Protein AF-A0A7R9LU84-F1 (afdb_monomer)

Foldseek 3Di:
DDDDPVVVVVCCVVVPPPADDDPDDDDLVVVLVCLLCDDPNVVLLVVLVVLVVVQVVQVVPDPDRDCVSVVVSVVSVVVSVVSSVVSSVVVVVVVVVVVVVSVPPDD

Mean predicted aligned error: 10.57 Å

pLDDT: mean 80.4, std 8.33, range [53.09, 91.0]

Organism: NCBI:txid1979941

Structure (mmCIF, N/CA/C/O backbone):
data_AF-A0A7R9LU84-F1
#
_entry.id   AF-A0A7R9LU84-F1
#
loop_
_atom_site.group_PDB
_atom_site.id
_atom_site.type_symbol
_atom_site.label_atom_id
_atom_site.label_alt_id
_atom_site.label_comp_id
_atom_site.label_asym_id
_atom_site.label_entity_id
_atom_site.label_seq_id
_atom_site.pdbx_PDB_ins_code
_atom_site.Cartn_x
_atom_site.Cartn_y
_atom_site.Cartn_z
_atom_site.occupancy
_atom_site.B_iso_or_equiv
_atom_site.auth_seq_id
_atom_site.auth_comp_id
_atom_site.auth_asym_id
_atom_site.auth_atom_id
_atom_site.pdbx_PDB_model_num
ATOM 1 N N . LYS A 1 1 ? -31.538 2.950 48.600 1.00 71.62 1 LYS A N 1
ATOM 2 C CA . LYS A 1 1 ? -32.404 2.036 47.809 1.00 71.62 1 LYS A CA 1
ATOM 3 C C . LYS A 1 1 ? -32.157 2.320 46.333 1.00 71.62 1 LYS A C 1
ATOM 5 O O . LYS A 1 1 ? -32.124 3.492 45.987 1.00 71.62 1 LYS A O 1
ATOM 10 N N . GLY A 1 2 ? -31.906 1.286 45.525 1.00 86.81 2 GLY A N 1
ATOM 11 C CA . GLY A 1 2 ? -31.674 1.408 44.079 1.00 86.81 2 GLY A CA 1
ATOM 12 C C . GLY A 1 2 ? -32.967 1.525 43.264 1.00 86.81 2 GLY A C 1
ATOM 13 O O . GLY A 1 2 ? -34.055 1.619 43.835 1.00 86.81 2 GLY A O 1
ATOM 14 N N . LEU A 1 3 ? -32.828 1.516 41.936 1.00 86.56 3 LEU A N 1
ATOM 15 C CA . LEU A 1 3 ? -33.940 1.522 40.979 1.00 86.56 3 LEU A CA 1
ATOM 16 C C . LEU A 1 3 ? -34.776 0.237 41.075 1.00 86.56 3 LEU A C 1
ATOM 18 O O . LEU A 1 3 ? -34.244 -0.839 41.348 1.00 86.56 3 LEU A O 1
ATOM 22 N N . THR A 1 4 ? -36.082 0.348 40.818 1.00 90.88 4 THR A N 1
ATOM 23 C CA . THR A 1 4 ? -36.939 -0.827 40.626 1.00 90.88 4 THR A CA 1
ATOM 24 C C . THR A 1 4 ? -36.601 -1.511 39.298 1.00 90.88 4 THR A C 1
ATOM 26 O O . THR A 1 4 ? -36.230 -0.828 38.336 1.00 90.88 4 THR A O 1
ATOM 29 N N . PRO A 1 5 ? -36.735 -2.845 39.209 1.00 87.69 5 PRO A N 1
ATOM 30 C CA . PRO A 1 5 ? -36.407 -3.585 37.994 1.00 87.69 5 PRO A CA 1
ATOM 31 C C . PRO A 1 5 ? -37.221 -3.126 36.775 1.00 87.69 5 PRO A C 1
ATOM 33 O O . PRO A 1 5 ? -36.688 -3.131 35.669 1.00 87.69 5 PRO A O 1
ATOM 36 N N . GLU A 1 6 ? -38.460 -2.653 36.958 1.00 88.12 6 GLU A N 1
ATOM 37 C CA . GLU A 1 6 ? -39.253 -2.086 35.857 1.00 88.12 6 GLU A CA 1
ATOM 38 C C . GLU A 1 6 ? -38.654 -0.777 35.327 1.00 88.12 6 GLU A C 1
ATOM 40 O O . GLU A 1 6 ? -38.462 -0.649 34.119 1.00 88.12 6 GLU A O 1
ATOM 45 N N . LYS A 1 7 ? -38.268 0.156 36.214 1.00 86.50 7 LYS A N 1
ATOM 46 C CA . LYS A 1 7 ? -37.625 1.418 35.807 1.00 86.50 7 LYS A CA 1
ATOM 47 C C . LYS A 1 7 ? -36.255 1.196 35.177 1.00 86.50 7 LYS A C 1
ATOM 49 O O . LYS A 1 7 ? -35.894 1.891 34.236 1.00 86.50 7 LYS A O 1
ATOM 54 N N . ALA A 1 8 ? -35.495 0.216 35.668 1.00 85.88 8 ALA A N 1
ATOM 55 C CA . ALA A 1 8 ? -34.216 -0.149 35.067 1.00 85.88 8 ALA A CA 1
ATOM 56 C C . ALA A 1 8 ? -34.394 -0.670 33.629 1.00 85.88 8 ALA A C 1
ATOM 58 O O . ALA A 1 8 ? -33.618 -0.316 32.744 1.00 85.88 8 ALA A O 1
ATOM 59 N N . LYS A 1 9 ? -35.443 -1.466 33.378 1.00 87.12 9 LYS A N 1
ATOM 60 C CA . LYS A 1 9 ? -35.757 -1.998 32.045 1.00 87.12 9 LYS A CA 1
ATOM 61 C C . LYS A 1 9 ? -36.266 -0.915 31.091 1.00 87.12 9 LYS A C 1
ATOM 63 O O . LYS A 1 9 ? -35.901 -0.922 29.920 1.00 87.12 9 LYS A O 1
ATOM 68 N N . GLU A 1 10 ? -37.065 0.021 31.601 1.00 88.44 10 GLU A N 1
ATOM 69 C CA . GLU A 1 10 ? -37.541 1.190 30.855 1.00 88.44 10 GLU A CA 1
ATOM 70 C C . GLU A 1 10 ? -36.372 2.081 30.406 1.00 88.44 10 GLU A C 1
ATOM 72 O O . GLU A 1 10 ? -36.280 2.434 29.231 1.00 88.44 10 GLU A O 1
ATOM 77 N N . TYR A 1 11 ? -35.429 2.379 31.306 1.00 87.44 11 TYR A N 1
ATOM 78 C CA . TYR A 1 11 ? -34.238 3.161 30.965 1.00 87.44 11 TYR A CA 1
ATOM 79 C C . TYR A 1 11 ? -33.313 2.426 29.995 1.00 87.44 11 TYR A C 1
ATOM 81 O O . TYR A 1 11 ? -32.838 3.039 29.046 1.00 87.44 11 TYR A O 1
ATOM 89 N N . LEU A 1 12 ? -33.131 1.111 30.148 1.00 87.50 12 LEU A N 1
ATOM 90 C CA . LEU A 1 12 ? -32.342 0.314 29.204 1.00 87.50 12 LEU A CA 1
ATOM 91 C C . LEU A 1 12 ? -32.944 0.322 27.787 1.00 87.50 12 LEU A C 1
ATOM 93 O O . LEU A 1 12 ? -32.208 0.389 26.806 1.00 87.50 12 LEU A O 1
ATOM 97 N N . ALA A 1 13 ? -34.274 0.260 27.672 1.00 86.38 13 ALA A N 1
ATOM 98 C CA . ALA A 1 13 ? -34.960 0.306 26.382 1.00 86.38 13 ALA A CA 1
ATOM 99 C C . ALA A 1 13 ? -34.916 1.702 25.738 1.00 86.38 13 ALA A C 1
ATOM 101 O O . ALA A 1 13 ? -34.860 1.802 24.514 1.00 86.38 13 ALA A O 1
ATOM 102 N N . ARG A 1 14 ? -34.938 2.767 26.551 1.00 87.06 14 ARG A N 1
ATOM 103 C CA . ARG A 1 14 ? -34.879 4.158 26.082 1.00 87.06 14 ARG A CA 1
ATOM 104 C C . ARG A 1 14 ? -33.469 4.578 25.668 1.00 87.06 14 ARG A C 1
ATOM 106 O O . ARG A 1 14 ? -33.304 5.178 24.611 1.00 87.06 14 ARG A O 1
ATOM 113 N N . ASP A 1 15 ? -32.480 4.282 26.506 1.00 85.56 15 ASP A N 1
ATOM 114 C CA . ASP A 1 15 ? -31.120 4.821 26.387 1.00 85.56 15 ASP A CA 1
ATOM 115 C C . ASP A 1 15 ? -30.162 3.843 25.682 1.00 85.56 15 ASP A C 1
ATOM 117 O O . ASP A 1 15 ? -29.087 4.234 25.229 1.00 85.56 15 ASP A O 1
ATOM 121 N N . GLY A 1 16 ? -30.574 2.580 25.527 1.00 82.19 16 GLY A N 1
ATOM 122 C CA . GLY A 1 16 ? -29.744 1.515 24.980 1.00 82.19 16 GLY A CA 1
ATOM 123 C C . GLY A 1 16 ? -28.771 0.936 26.014 1.00 82.19 16 GLY A C 1
ATOM 124 O O . GLY A 1 16 ? -28.677 1.411 27.149 1.00 82.19 16 GLY A O 1
ATOM 125 N N . PRO A 1 17 ? -28.049 -0.140 25.659 1.00 80.75 17 PRO A N 1
ATOM 126 C CA . PRO A 1 17 ? -27.011 -0.686 26.522 1.00 80.75 17 PRO A CA 1
ATOM 127 C C . PRO A 1 17 ? -25.935 0.372 26.779 1.00 80.75 17 PRO A C 1
ATOM 129 O O . PRO A 1 17 ? -25.551 1.103 25.867 1.00 80.75 17 PRO A O 1
ATOM 132 N N . ASN A 1 18 ? -25.423 0.425 28.012 1.00 77.19 18 ASN A N 1
ATOM 133 C CA . ASN A 1 18 ? -24.332 1.320 28.404 1.00 77.19 18 ASN A CA 1
ATOM 134 C C . ASN A 1 18 ? -22.994 0.832 27.817 1.00 77.19 18 ASN A C 1
ATOM 136 O O . ASN A 1 18 ? -22.096 0.397 28.533 1.00 77.19 18 ASN A O 1
ATOM 140 N N . ALA A 1 19 ? -22.905 0.835 26.491 1.00 70.88 19 ALA A N 1
ATOM 141 C CA . ALA A 1 19 ? -21.770 0.387 25.711 1.00 70.88 19 ALA A CA 1
ATOM 142 C C . ALA A 1 19 ? -21.456 1.436 24.645 1.00 70.88 19 ALA A C 1
ATOM 144 O O . ALA A 1 19 ? -22.345 1.981 23.990 1.00 70.88 19 ALA A O 1
ATOM 145 N N . LEU A 1 20 ? -20.169 1.708 24.447 1.00 66.12 20 LEU A N 1
ATOM 146 C CA . LEU A 1 20 ? -19.727 2.586 23.373 1.00 66.12 20 LEU A CA 1
ATOM 147 C C . LEU A 1 20 ? -19.997 1.901 22.032 1.00 66.12 20 LEU A C 1
ATOM 149 O O . LEU A 1 20 ? -19.445 0.833 21.761 1.00 66.12 20 LEU A O 1
ATOM 153 N N . THR A 1 21 ? -20.811 2.526 21.181 1.00 68.81 21 THR A N 1
ATOM 154 C CA . THR A 1 21 ? -21.046 2.041 19.820 1.00 68.81 21 THR A CA 1
ATOM 155 C C . THR A 1 21 ? -19.700 1.921 19.097 1.00 68.81 21 THR A C 1
ATOM 157 O O . THR A 1 21 ? -18.989 2.926 18.967 1.00 68.81 21 THR A O 1
ATOM 160 N N . PRO A 1 22 ? -19.298 0.721 18.639 1.00 64.69 22 PRO A N 1
ATOM 161 C CA . PRO A 1 22 ? -18.008 0.557 17.997 1.00 64.69 22 PRO A CA 1
ATOM 162 C C . PRO A 1 22 ? -17.968 1.393 16.706 1.00 64.69 22 PRO A C 1
ATOM 164 O O . PRO A 1 22 ? -18.920 1.370 15.921 1.00 64.69 22 PRO A O 1
ATOM 167 N N . PRO A 1 23 ? -16.888 2.160 16.467 1.00 66.88 23 PRO A N 1
ATOM 168 C CA . PRO A 1 23 ? -16.732 2.913 15.234 1.00 66.88 23 PRO A CA 1
ATOM 169 C C . PRO A 1 23 ? -16.701 1.947 14.049 1.00 66.88 23 PRO A C 1
ATOM 171 O O . PRO A 1 23 ? -16.184 0.834 14.162 1.00 66.88 23 PRO A O 1
ATOM 174 N N . LYS A 1 24 ? -17.243 2.382 12.906 1.00 68.38 24 LYS A N 1
ATOM 175 C CA . LYS A 1 24 ? -17.269 1.582 11.675 1.00 68.38 24 LYS A CA 1
ATOM 176 C C . LYS A 1 24 ? -15.857 1.097 11.345 1.00 68.38 24 LYS A C 1
ATOM 178 O O . LYS A 1 24 ? -14.942 1.906 11.178 1.00 68.38 24 LYS A O 1
ATOM 183 N N . THR A 1 25 ? -15.685 -0.216 11.257 1.00 69.44 25 THR A N 1
ATOM 184 C CA . THR A 1 25 ? -14.407 -0.815 10.891 1.00 69.44 25 THR A CA 1
ATOM 185 C C . THR A 1 25 ? -14.151 -0.558 9.410 1.00 69.44 25 THR A C 1
ATOM 187 O O . THR A 1 25 ? -14.990 -0.814 8.549 1.00 69.44 25 THR A O 1
ATOM 190 N N . THR A 1 26 ? -12.988 0.007 9.100 1.00 77.44 26 THR A N 1
ATOM 191 C CA . THR A 1 26 ? -12.493 0.055 7.724 1.00 77.44 26 THR A CA 1
ATOM 192 C C . THR A 1 26 ? -11.757 -1.252 7.432 1.00 77.44 26 THR A C 1
ATOM 194 O O . THR A 1 26 ? -10.956 -1.677 8.270 1.00 77.44 26 THR A O 1
ATOM 197 N N . PRO A 1 27 ? -12.007 -1.898 6.279 1.00 81.31 27 PRO A N 1
ATOM 198 C CA . PRO A 1 27 ? -11.288 -3.099 5.874 1.00 81.31 27 PRO A CA 1
ATOM 199 C C . PRO A 1 27 ? -9.773 -2.880 5.863 1.00 81.31 27 PRO A C 1
ATOM 201 O O . PRO A 1 27 ? -9.293 -1.829 5.430 1.00 81.31 27 PRO A O 1
ATOM 204 N N . GLU A 1 28 ? -9.016 -3.887 6.295 1.00 78.38 28 GLU A N 1
ATOM 205 C CA . GLU A 1 28 ? -7.554 -3.796 6.393 1.00 78.38 28 GLU A CA 1
ATOM 206 C C . GLU A 1 28 ? -6.878 -3.534 5.046 1.00 78.38 28 GLU A C 1
ATOM 208 O O . GLU A 1 28 ? -5.950 -2.732 4.974 1.00 78.38 28 GLU A O 1
ATOM 213 N N . TRP A 1 29 ? -7.399 -4.104 3.956 1.00 77.81 29 TRP A N 1
ATOM 214 C CA . TRP A 1 29 ? -6.877 -3.849 2.613 1.00 77.81 29 TRP A CA 1
ATOM 215 C C . TRP A 1 29 ? -7.007 -2.371 2.205 1.00 77.81 29 TRP A C 1
ATOM 217 O O . TRP A 1 29 ? -6.105 -1.836 1.567 1.00 77.81 29 TRP A O 1
ATOM 227 N N . ILE A 1 30 ? -8.066 -1.669 2.639 1.00 83.12 30 ILE A N 1
ATOM 228 C CA . ILE A 1 30 ? -8.233 -0.229 2.37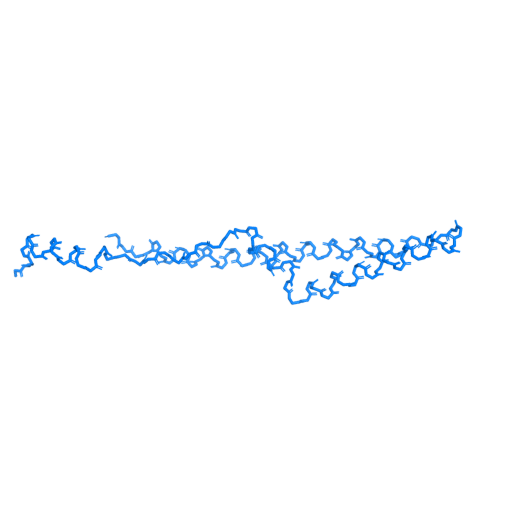3 1.00 83.12 30 ILE A CA 1
ATOM 229 C C . ILE A 1 30 ? -7.200 0.582 3.158 1.00 83.12 30 ILE A C 1
AT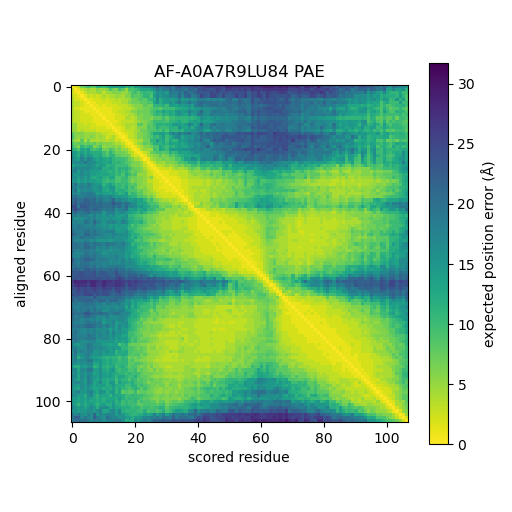OM 231 O O . ILE A 1 30 ? -6.633 1.539 2.628 1.00 83.12 30 ILE A O 1
ATOM 235 N N . LYS A 1 31 ? -6.927 0.200 4.413 1.00 80.38 31 LYS A N 1
ATOM 236 C CA . LYS A 1 31 ? -5.880 0.837 5.229 1.00 80.38 31 LYS A CA 1
ATOM 237 C C . LYS A 1 31 ? -4.494 0.607 4.626 1.00 80.38 31 LYS A C 1
ATOM 239 O O . LYS A 1 31 ? -3.699 1.537 4.537 1.00 80.38 31 LYS A O 1
ATOM 244 N N . PHE A 1 32 ? -4.223 -0.602 4.144 1.00 81.31 32 PHE A N 1
ATOM 245 C CA . PHE A 1 32 ? -2.978 -0.932 3.458 1.00 81.31 32 PHE A CA 1
ATOM 246 C C . PHE A 1 32 ? -2.792 -0.105 2.179 1.00 81.31 32 PHE A C 1
ATOM 248 O O . PHE A 1 32 ? -1.759 0.541 2.016 1.00 81.31 32 PHE A O 1
ATOM 255 N N . CYS A 1 33 ? -3.817 -0.020 1.323 1.00 81.38 33 CYS A N 1
ATOM 256 C CA . CYS A 1 33 ? -3.776 0.829 0.130 1.00 81.38 33 CYS A CA 1
ATOM 257 C C . CYS A 1 33 ? -3.555 2.308 0.482 1.00 81.38 33 CYS A C 1
ATOM 259 O O . CYS A 1 33 ? -2.760 2.978 -0.172 1.00 81.38 33 CYS A O 1
ATOM 261 N N . LYS A 1 34 ? -4.193 2.824 1.540 1.00 81.75 34 LYS A N 1
ATOM 262 C CA . LYS A 1 34 ? -3.952 4.201 2.002 1.00 81.75 34 LYS A CA 1
ATOM 263 C C . LYS A 1 34 ? -2.493 4.457 2.389 1.00 81.75 34 LYS A C 1
ATOM 265 O O . LYS A 1 34 ? -1.985 5.527 2.075 1.00 81.75 34 LYS A O 1
ATOM 270 N N . ASN A 1 35 ? -1.826 3.491 3.020 1.00 77.56 35 ASN A N 1
ATOM 271 C CA . ASN A 1 35 ? -0.402 3.604 3.350 1.00 77.56 35 ASN A CA 1
ATOM 272 C C . ASN A 1 35 ? 0.497 3.513 2.109 1.00 77.56 35 ASN A C 1
ATOM 274 O O . ASN A 1 35 ? 1.490 4.226 2.019 1.00 77.56 35 ASN A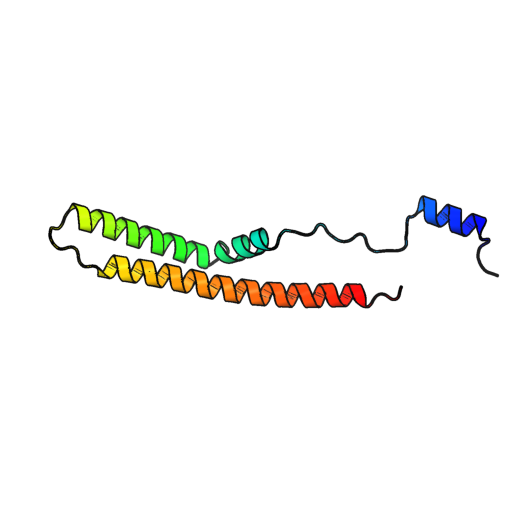 O 1
ATOM 278 N N . LEU A 1 36 ? 0.130 2.687 1.126 1.00 76.25 36 LEU A N 1
ATOM 279 C CA . LEU A 1 36 ? 0.888 2.510 -0.120 1.00 76.25 36 LEU A CA 1
ATOM 280 C C . LEU A 1 36 ? 0.823 3.704 -1.076 1.00 76.25 36 LEU A C 1
ATOM 282 O O . LEU A 1 36 ? 1.758 3.925 -1.841 1.00 76.25 36 LEU A O 1
ATOM 286 N N . PHE A 1 37 ? -0.267 4.466 -1.041 1.00 75.19 37 PHE A N 1
ATOM 287 C CA . PHE A 1 37 ? -0.468 5.645 -1.890 1.00 75.19 37 PHE A CA 1
ATOM 288 C C . PHE A 1 37 ? -0.385 6.965 -1.107 1.00 75.19 37 PHE A C 1
ATOM 290 O O . PHE A 1 37 ? -0.724 8.021 -1.635 1.00 75.19 37 PHE A O 1
ATOM 297 N N . GLY A 1 38 ? 0.054 6.929 0.152 1.00 77.94 38 GLY A N 1
ATOM 298 C CA . GLY A 1 38 ? 0.156 8.104 1.013 1.00 77.94 38 GLY A CA 1
ATOM 299 C C . GLY A 1 38 ? 1.503 8.827 0.901 1.00 77.94 38 GLY A C 1
ATOM 300 O O . GLY A 1 38 ? 2.565 8.204 0.890 1.00 77.94 38 GLY A O 1
ATOM 301 N N . GLY A 1 39 ? 1.471 10.163 0.875 1.00 80.00 39 GLY A N 1
ATOM 302 C CA . GLY A 1 39 ? 2.655 11.016 1.042 1.00 80.00 39 GLY A CA 1
ATOM 303 C C . GLY A 1 39 ? 3.766 10.766 0.014 1.00 80.00 39 GLY A C 1
ATOM 304 O O . GLY A 1 39 ? 3.564 10.933 -1.187 1.00 80.00 39 GLY A O 1
ATOM 305 N N . PHE A 1 40 ? 4.952 10.383 0.498 1.00 77.56 40 PHE A N 1
ATOM 306 C CA . PHE A 1 40 ? 6.159 10.185 -0.315 1.00 77.56 40 PHE A CA 1
ATOM 307 C C . PHE A 1 40 ? 6.072 8.975 -1.262 1.00 77.56 40 PHE A C 1
ATOM 309 O O . PHE A 1 40 ? 6.667 8.996 -2.338 1.00 77.56 40 PHE A O 1
ATOM 316 N N . ALA A 1 41 ? 5.285 7.948 -0.921 1.00 82.56 41 ALA A N 1
ATOM 317 C CA . ALA A 1 41 ? 5.139 6.756 -1.759 1.00 82.56 41 ALA A CA 1
ATOM 318 C C . ALA A 1 41 ? 4.517 7.075 -3.130 1.00 82.56 41 ALA A C 1
ATOM 320 O O . ALA A 1 41 ? 4.861 6.449 -4.130 1.00 82.56 41 ALA A O 1
ATOM 321 N N . MET A 1 42 ? 3.661 8.101 -3.208 1.00 85.06 42 MET A N 1
ATOM 322 C CA . MET A 1 42 ? 3.050 8.542 -4.465 1.00 85.06 42 MET A CA 1
ATOM 323 C C . MET A 1 42 ? 4.090 9.121 -5.440 1.00 85.06 42 MET A C 1
ATOM 325 O O . MET A 1 42 ? 4.026 8.852 -6.637 1.00 85.06 42 MET A O 1
ATOM 329 N N . LEU A 1 43 ? 5.091 9.852 -4.930 1.00 86.62 43 LEU A N 1
ATOM 330 C CA . LEU A 1 43 ? 6.197 10.378 -5.741 1.00 86.62 43 LEU A CA 1
ATOM 331 C C . LEU A 1 43 ? 7.059 9.246 -6.311 1.00 86.62 43 LEU A C 1
ATOM 333 O O . LEU A 1 43 ? 7.439 9.287 -7.478 1.00 86.62 43 LEU A O 1
ATOM 337 N N . LEU A 1 44 ? 7.325 8.215 -5.505 1.00 86.75 44 LEU A N 1
ATOM 338 C CA . LEU A 1 44 ? 8.093 7.048 -5.936 1.00 86.75 44 LEU A CA 1
ATOM 339 C C . LEU A 1 44 ? 7.332 6.185 -6.950 1.00 86.75 44 LEU A C 1
ATOM 341 O O . LEU A 1 44 ? 7.943 5.693 -7.893 1.00 86.75 44 LEU A O 1
ATOM 345 N N . TRP A 1 45 ? 6.011 6.040 -6.805 1.00 86.69 45 TRP A N 1
ATOM 346 C CA . TRP A 1 45 ? 5.169 5.383 -7.810 1.00 86.69 45 TRP A CA 1
ATOM 347 C C . TRP A 1 45 ? 5.238 6.100 -9.159 1.00 86.69 45 TRP A C 1
ATOM 349 O O . TRP A 1 45 ? 5.444 5.454 -10.184 1.00 86.69 45 TRP A O 1
ATOM 359 N N . ILE A 1 46 ? 5.118 7.431 -9.158 1.00 89.38 46 ILE A N 1
ATOM 360 C CA . ILE A 1 46 ? 5.248 8.242 -10.376 1.00 89.38 46 ILE A CA 1
ATOM 361 C C . ILE A 1 46 ? 6.652 8.080 -10.977 1.00 89.38 46 ILE A C 1
ATOM 363 O O . ILE A 1 46 ? 6.775 7.878 -12.183 1.00 89.38 46 ILE A O 1
ATOM 367 N N . GLY A 1 47 ? 7.699 8.098 -10.144 1.00 87.38 47 GLY A N 1
ATOM 368 C CA . GLY A 1 47 ? 9.079 7.856 -10.571 1.00 87.38 47 GLY A CA 1
ATOM 369 C C . GLY A 1 47 ? 9.276 6.478 -11.209 1.00 87.38 47 GLY A C 1
ATOM 370 O O . GLY A 1 47 ? 9.828 6.386 -12.300 1.00 87.38 47 GLY A O 1
ATOM 371 N N . GLY A 1 48 ? 8.757 5.416 -10.587 1.00 88.88 48 GLY A N 1
ATOM 372 C CA . GLY A 1 48 ? 8.821 4.057 -11.128 1.00 88.88 48 GLY A CA 1
ATOM 373 C C . GLY A 1 48 ? 8.093 3.924 -12.467 1.00 88.88 48 GLY A C 1
ATOM 374 O O . GLY A 1 48 ? 8.649 3.371 -13.414 1.00 88.88 48 GLY A O 1
ATOM 375 N N . VAL A 1 49 ? 6.885 4.491 -12.586 1.00 89.69 49 VAL A N 1
ATOM 376 C CA . VAL A 1 49 ? 6.133 4.516 -13.854 1.00 89.69 49 VAL A CA 1
ATOM 377 C C . VAL A 1 49 ? 6.908 5.270 -14.937 1.00 89.69 49 VAL A C 1
ATOM 379 O O . VAL A 1 49 ? 7.005 4.781 -16.060 1.00 89.69 49 VAL A O 1
ATOM 382 N N . LEU A 1 50 ? 7.513 6.417 -14.612 1.00 89.50 50 LEU A N 1
ATOM 383 C CA . LEU A 1 50 ? 8.364 7.167 -15.541 1.00 89.50 50 LEU A CA 1
ATOM 384 C C . LEU A 1 50 ? 9.576 6.350 -16.012 1.00 89.50 50 LEU A C 1
ATOM 386 O O . LEU A 1 50 ? 9.883 6.381 -17.201 1.00 89.50 50 LEU A O 1
ATOM 390 N N . CYS A 1 51 ? 10.227 5.582 -15.130 1.00 87.69 51 CYS A N 1
ATOM 391 C CA . CYS A 1 5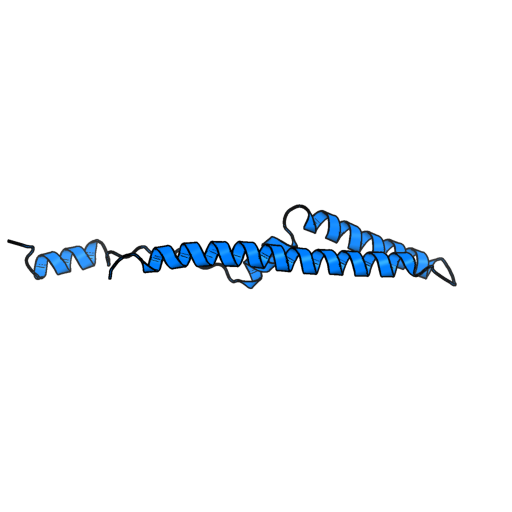1 ? 11.334 4.695 -15.506 1.00 87.69 51 CYS A CA 1
ATOM 392 C C . CYS A 1 51 ? 10.888 3.594 -16.480 1.00 87.69 51 CYS A C 1
ATOM 394 O O . CYS A 1 51 ? 11.573 3.340 -17.471 1.00 87.69 51 CYS A O 1
ATOM 396 N N . PHE A 1 52 ? 9.714 2.992 -16.259 1.00 86.25 52 PHE A N 1
ATOM 397 C CA . PHE A 1 52 ? 9.156 2.002 -17.188 1.00 86.25 52 PHE A CA 1
ATOM 398 C C . PHE A 1 52 ? 8.759 2.613 -18.537 1.00 86.25 52 PHE A C 1
ATOM 400 O O . PHE A 1 52 ? 8.990 2.000 -19.581 1.0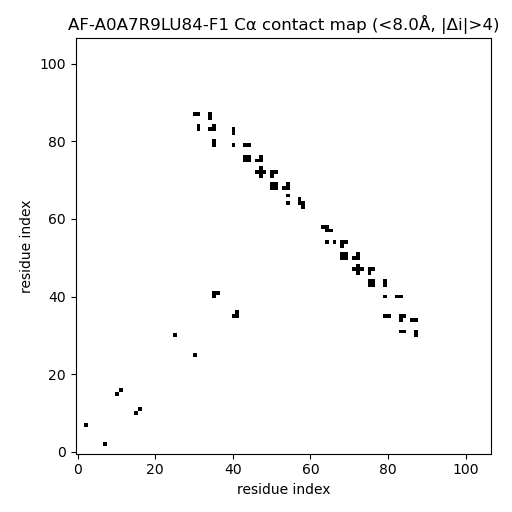0 86.25 52 PHE A O 1
ATOM 407 N N . VAL A 1 53 ? 8.203 3.828 -18.546 1.00 87.94 53 VAL A N 1
ATOM 408 C CA . VAL A 1 53 ? 7.887 4.555 -19.787 1.00 87.94 53 VAL A CA 1
ATOM 409 C C . VAL A 1 53 ? 9.167 4.897 -20.554 1.00 87.94 53 VAL A C 1
ATOM 411 O O . VAL A 1 53 ? 9.229 4.670 -21.760 1.00 87.94 53 VAL A O 1
ATOM 414 N N . ALA A 1 54 ? 10.208 5.378 -19.869 1.00 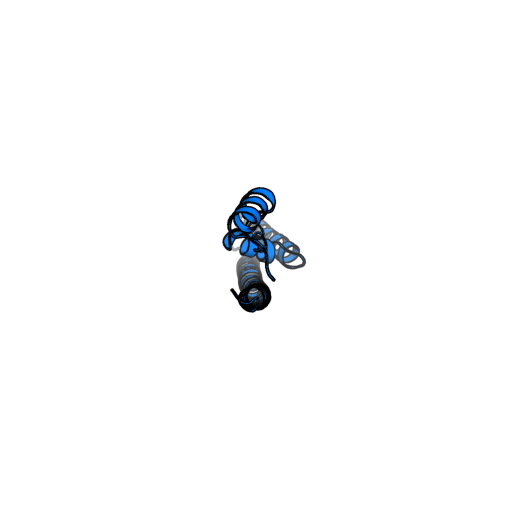85.38 54 ALA A N 1
ATOM 415 C CA . ALA A 1 54 ? 11.501 5.676 -20.480 1.00 85.38 54 ALA A CA 1
ATOM 416 C C . ALA A 1 54 ? 12.147 4.424 -21.096 1.00 85.38 54 ALA A C 1
ATOM 418 O O . ALA A 1 54 ? 12.607 4.476 -22.237 1.00 85.38 54 ALA A O 1
ATOM 419 N N . TYR A 1 55 ? 12.109 3.290 -20.386 1.00 83.94 55 TYR A N 1
ATOM 420 C CA . TYR A 1 55 ? 12.564 2.004 -20.918 1.00 83.94 55 TYR A CA 1
ATOM 421 C C . TYR A 1 55 ? 11.754 1.575 -22.149 1.00 83.94 55 TYR A C 1
ATOM 423 O O . TYR A 1 55 ? 12.332 1.191 -23.159 1.00 83.94 55 TYR A O 1
ATOM 431 N N . SER A 1 56 ? 10.426 1.716 -22.110 1.00 83.25 56 SER A N 1
ATOM 432 C CA . SER A 1 56 ? 9.546 1.371 -23.239 1.00 83.25 56 SER A CA 1
ATOM 433 C C . SER A 1 56 ? 9.870 2.178 -24.504 1.00 83.25 56 SER A C 1
ATOM 435 O O . SER A 1 56 ? 9.851 1.637 -25.606 1.00 83.25 56 SER A O 1
ATOM 437 N N . ILE A 1 57 ? 10.202 3.467 -24.356 1.00 84.94 57 ILE A N 1
ATOM 438 C CA . ILE A 1 57 ? 10.617 4.327 -25.476 1.00 84.94 57 ILE A CA 1
ATOM 439 C C . ILE A 1 57 ? 12.000 3.912 -26.002 1.00 84.94 57 ILE A C 1
ATOM 441 O O . ILE A 1 57 ? 12.191 3.829 -27.217 1.00 84.94 57 ILE A O 1
ATOM 445 N N . GLN A 1 58 ? 12.958 3.623 -25.114 1.00 80.56 58 GLN A N 1
ATOM 446 C CA . GLN A 1 58 ? 14.297 3.166 -25.507 1.00 80.56 58 GLN A CA 1
ATOM 447 C C . GLN A 1 58 ? 14.252 1.819 -26.231 1.00 80.56 58 GLN A C 1
ATOM 449 O O . GLN A 1 58 ? 14.861 1.696 -27.290 1.00 80.56 58 GLN A O 1
ATOM 454 N N . ALA A 1 59 ? 13.470 0.862 -25.731 1.00 79.88 59 ALA A N 1
ATOM 455 C CA . ALA A 1 59 ? 13.288 -0.450 -26.346 1.00 79.88 59 ALA A CA 1
ATOM 456 C C . ALA A 1 59 ? 12.627 -0.388 -27.735 1.00 79.88 59 ALA A C 1
ATOM 458 O O . ALA A 1 59 ? 12.838 -1.273 -28.555 1.00 79.88 59 ALA A O 1
ATOM 459 N N . GLY A 1 60 ? 11.838 0.655 -28.017 1.00 79.12 60 GLY A N 1
ATOM 460 C CA . GLY A 1 60 ? 11.261 0.888 -29.345 1.00 79.12 60 GLY A CA 1
ATOM 461 C C . GLY A 1 60 ? 12.171 1.647 -30.319 1.00 79.12 60 GLY A C 1
ATOM 462 O O . GLY A 1 60 ? 11.881 1.665 -31.512 1.00 79.12 60 GLY A O 1
ATOM 463 N N . THR A 1 61 ? 13.237 2.293 -29.831 1.00 77.06 61 THR A N 1
ATOM 464 C CA . THR A 1 61 ? 14.091 3.195 -30.633 1.00 77.06 61 THR A CA 1
ATOM 465 C C . THR A 1 61 ? 15.502 2.641 -30.860 1.00 77.06 61 THR A C 1
ATOM 467 O O . THR A 1 61 ? 16.119 2.960 -31.873 1.00 77.06 61 THR A O 1
ATOM 470 N N . PHE A 1 62 ? 16.021 1.822 -29.943 1.00 72.88 62 PHE A N 1
ATOM 471 C CA . PHE A 1 62 ? 17.373 1.262 -29.991 1.00 72.88 62 PHE A CA 1
ATOM 472 C C . PHE A 1 62 ? 17.335 -0.267 -30.097 1.00 72.88 62 PHE A C 1
ATOM 474 O O . PHE A 1 62 ? 16.536 -0.914 -29.430 1.00 72.88 62 PHE A O 1
ATOM 481 N N . GLU A 1 63 ? 18.220 -0.833 -30.923 1.00 61.97 63 GLU A N 1
ATOM 482 C CA . GLU A 1 63 ? 18.326 -2.283 -31.173 1.00 61.97 63 GLU A CA 1
ATOM 483 C C . GLU A 1 63 ? 18.936 -3.042 -29.972 1.00 61.97 63 GLU A C 1
ATOM 485 O O . GLU A 1 63 ? 18.632 -4.212 -29.760 1.00 61.97 63 GLU A O 1
ATOM 490 N N . GLU A 1 64 ? 19.705 -2.341 -29.126 1.00 61.22 64 GLU A N 1
ATOM 491 C CA . GLU A 1 64 ? 20.215 -2.803 -27.825 1.00 61.22 64 GLU A CA 1
ATOM 492 C C . GLU A 1 64 ? 19.945 -1.733 -26.743 1.00 61.22 64 GLU A C 1
ATOM 494 O O . GLU A 1 64 ? 20.781 -0.854 -26.503 1.00 61.22 64 GLU A O 1
ATOM 499 N N . PRO A 1 65 ? 18.756 -1.720 -26.116 1.00 64.56 65 PRO A N 1
ATOM 500 C CA . PRO A 1 65 ? 18.454 -0.776 -25.047 1.00 64.56 65 PRO A CA 1
ATOM 501 C C . PRO A 1 65 ? 19.238 -1.128 -23.766 1.00 64.56 65 PRO A C 1
ATOM 503 O O . PRO A 1 65 ? 19.277 -2.293 -23.372 1.00 64.56 65 PRO A O 1
ATOM 506 N N . PRO A 1 66 ? 19.825 -0.145 -23.059 1.00 69.94 66 PRO A N 1
ATOM 507 C CA . PRO A 1 66 ? 20.384 -0.370 -21.729 1.00 69.94 66 PRO A CA 1
ATOM 508 C C . PRO A 1 66 ? 19.272 -0.725 -20.729 1.00 69.94 66 PRO A C 1
ATOM 510 O O . PRO A 1 66 ? 18.335 0.051 -20.525 1.00 69.94 66 PRO A O 1
ATOM 513 N N . ASP A 1 67 ? 19.391 -1.869 -20.052 1.00 75.19 67 ASP A N 1
ATOM 514 C CA . ASP A 1 67 ? 18.394 -2.343 -19.076 1.00 75.19 67 ASP A CA 1
ATOM 515 C C . ASP A 1 67 ? 18.384 -1.553 -17.751 1.00 75.19 67 ASP A C 1
ATOM 517 O O . ASP A 1 67 ? 17.558 -1.809 -16.872 1.00 75.19 67 ASP A O 1
ATOM 521 N N . ASP A 1 68 ? 19.255 -0.553 -17.597 1.00 79.31 68 ASP A N 1
ATOM 522 C CA . ASP A 1 68 ? 19.398 0.258 -16.381 1.00 79.31 68 ASP A CA 1
ATOM 523 C C . ASP A 1 68 ? 18.067 0.864 -15.905 1.00 79.31 68 ASP A C 1
ATOM 525 O O . ASP A 1 68 ? 17.758 0.840 -14.713 1.00 79.31 68 ASP A O 1
ATOM 529 N N . ASN A 1 69 ? 17.237 1.359 -16.831 1.00 79.19 69 ASN A N 1
ATOM 530 C CA . ASN A 1 69 ? 15.934 1.951 -16.503 1.00 79.19 69 ASN A CA 1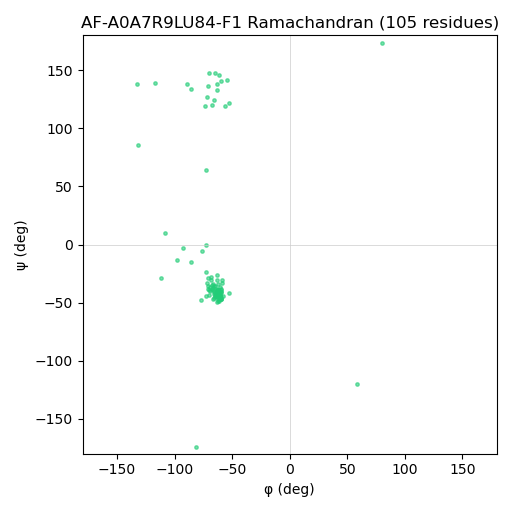
ATOM 531 C C . ASN A 1 69 ? 14.919 0.914 -15.994 1.00 79.19 69 ASN A C 1
ATOM 533 O O . ASN A 1 69 ? 14.073 1.238 -15.154 1.00 79.19 69 ASN A O 1
ATOM 537 N N . LEU A 1 70 ? 15.018 -0.334 -16.458 1.00 80.50 70 LEU A N 1
ATOM 538 C CA . LEU A 1 70 ? 14.183 -1.440 -15.998 1.00 80.50 70 LEU A CA 1
ATOM 539 C C . LEU A 1 70 ? 14.594 -1.881 -14.587 1.00 80.50 70 LEU A C 1
ATOM 541 O O . LEU A 1 70 ? 13.734 -2.028 -13.714 1.00 80.50 70 LEU A O 1
ATOM 545 N N . TYR A 1 71 ? 15.900 -2.008 -14.328 1.00 86.62 71 TYR A N 1
ATOM 546 C CA . TYR A 1 71 ? 16.414 -2.283 -12.983 1.00 86.62 71 TYR A CA 1
ATOM 547 C C . TYR A 1 71 ? 16.046 -1.168 -12.001 1.00 86.62 71 TYR A C 1
ATOM 549 O O . TYR A 1 71 ? 15.546 -1.457 -10.912 1.00 86.62 71 TYR A O 1
ATOM 557 N N . LEU A 1 72 ? 16.220 0.098 -12.392 1.00 85.25 72 LEU A N 1
ATOM 558 C CA . LEU A 1 72 ? 15.850 1.252 -11.573 1.00 85.25 72 LEU A CA 1
ATOM 559 C C . LEU A 1 72 ? 14.348 1.245 -11.242 1.00 85.25 72 LEU A C 1
ATOM 561 O O . LEU A 1 72 ? 13.978 1.414 -10.080 1.00 85.25 72 LEU A O 1
ATOM 565 N N . GLY A 1 73 ? 13.485 0.974 -12.228 1.00 87.25 73 GLY A N 1
ATOM 566 C CA . GLY A 1 73 ? 12.039 0.843 -12.031 1.00 87.25 73 GLY A CA 1
ATOM 567 C C . GLY A 1 73 ? 11.669 -0.280 -11.054 1.00 87.25 73 GLY A C 1
ATOM 568 O O . GLY A 1 73 ? 10.905 -0.056 -10.113 1.00 87.25 73 GLY A O 1
ATOM 569 N N . CYS A 1 74 ? 12.259 -1.467 -11.214 1.00 88.25 74 CYS A N 1
ATOM 570 C CA . CYS A 1 74 ? 12.057 -2.597 -10.301 1.00 88.25 74 CYS A CA 1
ATOM 571 C C . CYS A 1 74 ? 12.504 -2.286 -8.866 1.00 88.25 74 CYS A C 1
ATOM 573 O O . CYS A 1 74 ? 11.778 -2.582 -7.914 1.00 88.25 74 CYS A O 1
ATOM 575 N N . VAL A 1 75 ? 13.672 -1.658 -8.695 1.00 91.00 75 VAL A N 1
ATOM 576 C CA . VAL A 1 75 ? 14.182 -1.259 -7.375 1.00 91.00 75 VAL A CA 1
ATOM 577 C C . VAL A 1 75 ? 13.253 -0.235 -6.725 1.00 91.00 75 VAL A C 1
ATOM 579 O O . VAL A 1 75 ? 12.930 -0.374 -5.546 1.00 91.00 75 VAL A O 1
ATOM 582 N N . LEU A 1 76 ? 12.759 0.749 -7.480 1.00 88.69 76 LEU A N 1
ATOM 583 C CA . LEU A 1 76 ? 11.810 1.740 -6.967 1.00 88.69 76 LEU A CA 1
ATOM 584 C C . LEU A 1 76 ? 10.509 1.086 -6.482 1.00 88.69 76 LEU A C 1
ATOM 586 O O . LEU A 1 76 ? 10.060 1.381 -5.374 1.00 88.69 76 LEU A O 1
ATOM 590 N N . VAL A 1 77 ? 9.941 0.149 -7.247 1.00 87.50 77 VAL A N 1
ATOM 591 C CA . VAL A 1 77 ? 8.741 -0.600 -6.830 1.00 87.50 77 VAL A CA 1
ATOM 592 C C . VAL A 1 77 ? 9.009 -1.423 -5.567 1.00 87.50 77 VAL A C 1
ATOM 594 O O . VAL A 1 77 ? 8.194 -1.415 -4.643 1.00 87.50 77 VAL A O 1
ATOM 597 N N . ALA A 1 78 ? 10.162 -2.093 -5.480 1.00 90.00 78 ALA A N 1
ATOM 598 C CA . ALA A 1 78 ? 10.537 -2.864 -4.298 1.00 90.00 78 ALA A CA 1
ATOM 599 C C . ALA A 1 78 ? 10.662 -1.975 -3.047 1.00 90.00 78 ALA A C 1
ATOM 601 O O . ALA A 1 78 ? 10.138 -2.320 -1.986 1.00 90.00 78 ALA A O 1
ATOM 602 N N . VAL A 1 79 ? 11.291 -0.802 -3.174 1.00 90.25 79 VAL A N 1
ATOM 603 C CA . VAL A 1 79 ? 11.414 0.173 -2.080 1.00 90.25 79 VAL A CA 1
ATOM 604 C C . VAL A 1 79 ? 10.037 0.663 -1.624 1.00 90.25 79 VAL A C 1
ATOM 606 O O . VAL A 1 79 ? 9.776 0.715 -0.420 1.00 90.25 79 VAL A O 1
ATOM 609 N N . VAL A 1 80 ? 9.127 0.966 -2.553 1.00 89.38 80 VAL A N 1
ATOM 610 C CA . VAL A 1 80 ? 7.748 1.374 -2.230 1.00 89.38 80 VAL A CA 1
ATOM 611 C C . VAL A 1 80 ? 6.973 0.265 -1.515 1.00 89.38 80 VAL A C 1
ATOM 613 O O . VAL A 1 80 ? 6.290 0.529 -0.527 1.00 89.38 80 VAL A O 1
ATOM 616 N N . MET A 1 81 ? 7.114 -0.987 -1.951 1.00 87.19 81 MET A N 1
ATOM 617 C CA . MET A 1 81 ? 6.475 -2.130 -1.293 1.00 87.19 81 MET A CA 1
ATOM 618 C C . MET A 1 81 ? 6.975 -2.317 0.142 1.00 87.19 81 MET A C 1
ATOM 620 O O . MET A 1 81 ? 6.170 -2.434 1.065 1.00 87.19 81 MET A O 1
ATOM 624 N N . VAL A 1 82 ? 8.295 -2.299 0.354 1.00 89.62 82 VAL A N 1
ATOM 625 C CA . VAL A 1 82 ? 8.889 -2.458 1.690 1.00 89.62 82 VAL A CA 1
ATOM 626 C C . VAL A 1 82 ? 8.463 -1.311 2.606 1.00 89.62 82 VAL A C 1
ATOM 628 O O . VAL A 1 82 ? 7.971 -1.552 3.709 1.00 89.62 82 VAL A O 1
ATOM 631 N N . THR A 1 83 ? 8.593 -0.064 2.151 1.00 87.62 83 THR A N 1
ATOM 632 C CA . THR A 1 83 ? 8.187 1.114 2.936 1.00 87.62 83 THR A CA 1
ATOM 633 C C . THR A 1 83 ? 6.690 1.114 3.257 1.00 87.62 83 THR A C 1
ATOM 635 O O . THR A 1 83 ? 6.320 1.401 4.398 1.00 87.62 83 THR A O 1
ATOM 638 N N . GLY A 1 84 ? 5.834 0.706 2.315 1.00 86.31 84 GLY A N 1
ATOM 639 C CA . GLY A 1 84 ? 4.394 0.552 2.529 1.00 86.31 84 GLY A CA 1
ATOM 640 C C . GLY A 1 84 ? 4.056 -0.504 3.587 1.00 86.31 84 GLY A C 1
ATOM 641 O O . GLY A 1 84 ? 3.243 -0.245 4.476 1.00 86.31 84 GLY A O 1
ATOM 642 N N . ILE A 1 85 ? 4.732 -1.659 3.563 1.00 86.25 85 ILE A N 1
ATOM 643 C CA . ILE A 1 85 ? 4.575 -2.714 4.580 1.00 86.25 85 ILE A CA 1
ATOM 644 C C . ILE A 1 85 ? 5.003 -2.209 5.965 1.00 86.25 85 ILE A C 1
ATOM 646 O O . ILE A 1 85 ? 4.273 -2.395 6.940 1.00 86.25 85 ILE A O 1
ATOM 650 N N . PHE A 1 86 ? 6.154 -1.537 6.068 1.00 86.81 86 PHE A N 1
ATOM 651 C CA . PHE A 1 86 ? 6.632 -0.978 7.338 1.00 86.81 86 PHE A CA 1
ATOM 652 C C . PHE A 1 86 ? 5.697 0.100 7.896 1.00 86.81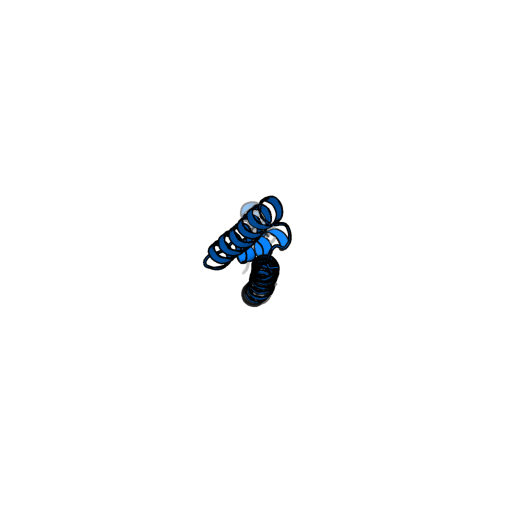 86 PHE A C 1
ATOM 654 O O . PHE A 1 86 ? 5.484 0.158 9.109 1.00 86.81 86 PHE A O 1
ATOM 661 N N . SER A 1 87 ? 5.142 0.952 7.034 1.00 86.31 87 SER A N 1
ATOM 662 C CA . SER A 1 87 ? 4.172 1.977 7.426 1.00 86.31 87 SER A CA 1
ATOM 663 C C . SER A 1 87 ? 2.866 1.346 7.918 1.00 86.31 87 SER A C 1
ATOM 665 O O . SER A 1 87 ? 2.410 1.668 9.017 1.00 86.31 87 SER A O 1
ATOM 667 N N . TYR A 1 88 ? 2.340 0.355 7.187 1.00 85.44 88 TYR A N 1
ATOM 668 C CA . TYR A 1 88 ? 1.163 -0.406 7.606 1.00 85.44 88 TYR A CA 1
ATOM 669 C C . TYR A 1 88 ? 1.372 -1.092 8.957 1.00 85.44 88 TYR A C 1
ATOM 671 O O . TYR A 1 88 ? 0.511 -1.019 9.829 1.00 85.44 88 TYR A O 1
ATOM 679 N N . TYR A 1 89 ? 2.531 -1.720 9.170 1.00 85.12 89 TYR A N 1
ATOM 680 C CA . TYR A 1 89 ? 2.833 -2.388 10.434 1.00 85.12 89 TYR A CA 1
ATOM 681 C C . TYR A 1 89 ? 2.856 -1.410 11.621 1.00 85.12 89 TYR A C 1
ATOM 683 O O . TYR A 1 89 ? 2.353 -1.727 12.703 1.00 85.12 89 TYR A O 1
ATOM 691 N N . GLN A 1 90 ? 3.388 -0.200 11.425 1.00 83.88 90 GLN A N 1
ATOM 692 C CA . GLN A 1 90 ? 3.378 0.852 12.447 1.00 83.88 90 GLN A CA 1
ATOM 693 C C . GLN A 1 90 ? 1.953 1.330 12.765 1.00 83.88 90 GLN A C 1
ATOM 695 O O . GLN A 1 90 ? 1.595 1.463 13.939 1.00 83.88 90 GLN A O 1
ATOM 700 N N . GLU A 1 91 ? 1.114 1.523 11.745 1.00 83.25 91 GLU A N 1
ATOM 701 C CA . GLU A 1 91 ? -0.277 1.953 11.926 1.00 83.25 91 GLU A CA 1
ATOM 702 C C . GLU A 1 91 ? -1.153 0.852 12.554 1.00 83.25 91 GLU A C 1
ATOM 704 O O . GLU A 1 91 ? -1.962 1.118 13.451 1.00 83.25 91 GLU A O 1
ATOM 709 N N . ALA A 1 92 ? -0.947 -0.406 12.154 1.00 81.50 92 ALA A N 1
ATOM 710 C CA . ALA A 1 92 ? -1.621 -1.569 12.724 1.00 81.50 92 ALA A CA 1
ATOM 711 C C . ALA A 1 92 ? -1.278 -1.739 14.211 1.00 81.50 92 ALA A C 1
ATOM 713 O O . ALA A 1 92 ? -2.166 -1.966 15.037 1.00 81.50 92 ALA A O 1
ATOM 714 N N . LYS A 1 93 ? -0.004 -1.550 14.586 1.00 80.69 93 LYS A N 1
ATOM 715 C CA . LYS A 1 93 ? 0.428 -1.592 15.989 1.00 80.69 93 LYS A CA 1
ATOM 716 C C . LYS A 1 93 ? -0.246 -0.499 16.827 1.00 80.69 93 LYS A C 1
ATOM 718 O O . LYS A 1 93 ? -0.704 -0.788 17.930 1.00 80.69 93 LYS A O 1
ATOM 723 N N . SER A 1 94 ? -0.355 0.723 16.299 1.00 79.69 94 SER A N 1
ATOM 724 C CA . SER A 1 94 ? -1.066 1.830 16.959 1.00 79.69 94 SER A CA 1
ATOM 725 C C . SER A 1 94 ? -2.562 1.530 17.130 1.00 79.69 94 SER A C 1
ATOM 727 O O . SER A 1 94 ? -3.119 1.673 18.221 1.00 79.69 94 SER A O 1
ATOM 729 N N . SER A 1 95 ? -3.199 1.002 16.080 1.00 79.25 95 SER A N 1
ATOM 730 C CA . SER A 1 95 ? -4.614 0.607 16.107 1.00 79.25 95 SER A CA 1
ATOM 731 C C . SER A 1 95 ? -4.897 -0.466 17.164 1.00 79.25 95 SER A C 1
ATOM 733 O O . SER A 1 95 ? -5.885 -0.370 17.892 1.00 79.25 95 SER A O 1
ATOM 735 N N . LYS A 1 96 ? -3.999 -1.449 17.310 1.00 78.44 96 LYS A N 1
ATOM 736 C CA . LYS A 1 96 ? -4.125 -2.532 18.298 1.00 78.44 96 LYS A CA 1
ATOM 737 C C . LYS A 1 96 ? -4.055 -2.031 19.745 1.00 78.44 96 LYS A C 1
ATOM 739 O O . LYS A 1 96 ? -4.760 -2.544 20.610 1.00 78.44 96 LYS A O 1
ATOM 744 N N . ILE A 1 97 ? -3.236 -1.011 20.015 1.00 78.88 97 ILE A N 1
ATOM 745 C CA . ILE A 1 97 ? -3.166 -0.377 21.341 1.00 78.88 97 ILE A CA 1
ATOM 746 C C . ILE A 1 97 ? -4.501 0.304 21.672 1.00 78.88 97 ILE A C 1
ATOM 748 O O . ILE A 1 97 ? -5.025 0.121 22.768 1.00 78.88 97 ILE A O 1
ATOM 752 N N . MET A 1 98 ? -5.098 1.024 20.717 1.00 76.00 98 MET A N 1
ATOM 753 C CA . MET A 1 98 ? -6.405 1.666 20.901 1.00 76.00 98 MET A CA 1
ATOM 754 C C . MET A 1 98 ? -7.535 0.648 21.146 1.00 76.00 98 MET A C 1
ATOM 756 O O . MET A 1 98 ? -8.411 0.882 21.978 1.00 76.00 98 MET A O 1
ATOM 760 N N . GLU A 1 99 ? -7.519 -0.501 20.465 1.00 73.94 99 GLU A N 1
ATOM 761 C CA . GLU A 1 99 ? -8.459 -1.596 20.754 1.00 73.94 99 GLU A CA 1
ATOM 762 C C . GLU A 1 99 ? -8.276 -2.172 22.160 1.00 73.94 99 GLU A C 1
ATOM 764 O O . GLU A 1 99 ? -9.265 -2.424 22.849 1.00 73.94 99 GLU A O 1
ATOM 769 N N . SER A 1 100 ? -7.032 -2.301 22.630 1.00 72.62 100 SER A N 1
ATOM 770 C CA . SER A 1 100 ? -6.754 -2.739 24.001 1.00 72.62 100 SER A CA 1
ATOM 771 C C . SER A 1 100 ? -7.374 -1.812 25.051 1.00 72.62 100 SER A C 1
ATOM 773 O O . SER A 1 100 ? -7.795 -2.299 26.096 1.00 72.62 100 SER A O 1
ATOM 775 N N . PHE A 1 101 ? -7.476 -0.504 24.788 1.00 69.50 101 PHE A N 1
ATOM 776 C CA . PHE A 1 101 ? -8.135 0.436 25.703 1.00 69.50 101 PHE A CA 1
ATOM 777 C C . PHE A 1 101 ? -9.646 0.211 25.812 1.00 69.50 101 PHE A C 1
ATOM 779 O O . PHE A 1 101 ? -10.199 0.351 26.900 1.00 69.50 101 PHE A O 1
ATOM 786 N N . LYS A 1 102 ? -10.322 -0.191 24.730 1.00 66.19 102 LYS A N 1
ATOM 787 C CA . LYS A 1 102 ? -11.766 -0.491 24.775 1.00 66.19 102 LYS A CA 1
ATOM 788 C C . LYS A 1 102 ? -12.079 -1.719 25.623 1.00 66.19 102 LYS A C 1
ATOM 790 O O . LYS A 1 102 ? -13.094 -1.736 26.308 1.00 66.19 102 LYS A O 1
ATOM 795 N N . ASN 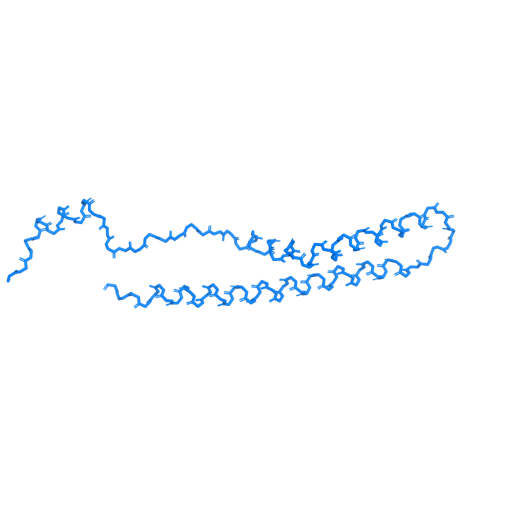A 1 103 ? -11.184 -2.703 25.621 1.00 63.94 103 ASN A N 1
ATOM 796 C CA . ASN A 1 103 ? -11.327 -3.920 26.420 1.00 63.94 103 ASN A CA 1
ATOM 797 C C . ASN A 1 103 ? -11.021 -3.714 27.916 1.00 63.94 103 ASN A C 1
ATOM 799 O O . ASN A 1 103 ? -11.202 -4.642 28.696 1.00 63.94 103 ASN A O 1
ATOM 803 N N . MET A 1 104 ? -10.557 -2.525 28.324 1.00 67.50 104 MET A N 1
ATOM 804 C CA . MET A 1 104 ? -10.331 -2.178 29.734 1.00 67.50 104 MET A CA 1
ATOM 805 C C . MET A 1 104 ? -11.536 -1.498 30.401 1.00 67.50 104 MET A C 1
ATOM 807 O O . MET A 1 104 ? -11.477 -1.225 31.599 1.00 67.50 104 MET A O 1
ATOM 811 N N . VAL A 1 105 ? -12.626 -1.226 29.672 1.00 60.34 105 VAL A N 1
ATOM 812 C CA . VAL A 1 105 ? -13.895 -0.840 30.305 1.00 60.34 105 VAL A CA 1
ATOM 813 C C . VAL A 1 105 ? -14.496 -2.104 30.937 1.00 60.34 105 VAL A C 1
ATOM 815 O O . VAL A 1 105 ? -14.726 -3.071 30.208 1.00 60.34 105 VAL A O 1
ATOM 818 N N . PRO A 1 106 ? -14.700 -2.147 32.269 1.00 59.75 106 PRO A N 1
ATOM 819 C CA . PRO A 1 106 ? -15.259 -3.323 32.928 1.00 59.75 106 PRO A CA 1
ATOM 820 C C . PRO A 1 106 ? -16.685 -3.579 32.423 1.00 59.75 106 PRO A C 1
ATOM 822 O O . PRO A 1 106 ? -17.442 -2.626 32.228 1.00 59.75 106 PRO A O 1
ATOM 825 N N . GLN A 1 107 ? -16.998 -4.858 32.176 1.00 53.09 107 GLN A N 1
ATOM 826 C CA . GLN A 1 107 ? -18.329 -5.325 31.765 1.00 53.09 107 GLN A CA 1
ATOM 827 C C . GLN A 1 107 ? -19.410 -4.985 32.791 1.00 53.09 107 GLN A C 1
ATOM 829 O O . GLN A 1 107 ? -19.108 -5.051 34.006 1.00 53.09 107 GLN A O 1
#

Solvent-accessible surface area (backbone atoms only — not comparable to full-atom values): 6200 Å² total; per-residue (Å²): 135,82,80,53,72,68,59,52,50,52,47,41,70,72,73,43,73,100,62,83,80,76,74,86,81,74,60,66,69,59,55,43,52,50,42,45,58,36,77,70,36,43,57,44,52,53,51,23,52,50,26,46,51,53,38,54,53,37,57,73,74,39,100,77,52,76,62,62,36,51,53,51,19,52,51,40,50,52,52,44,52,52,52,23,53,56,48,36,52,54,53,51,54,54,52,52,53,57,53,53,57,63,72,66,59,81,131

Radius of gyration: 26.32 Å; Cα contacts (8 Å, |Δi|>4): 51; chains: 1; bounding box: 60×16×79 Å

InterPro domains:
  IPR004014 Cation-transporting P-type ATPase, N-terminal [PF00690] (1-51)
  IPR004014 Cation-transporting P-type ATPase, N-terminal [SM00831] (1-56)
  IPR023298 P-type ATPase, transmembrane domain superfamily [SSF81665] (1-107)
  IPR050510 Cation transport ATPase (P-type) [PTHR43294] (1-107)

Nearest PDB structures (foldseek):
  8jbk-assembly1_A  TM=7.920E-01  e=6.694E-11  Sus scrofa
  7wyu-assembly1_A  TM=7.609E-01  e=8.065E-10  Squalus acanthias
  8d3y-assembly1_A  TM=7.639E-01  e=3.258E-09  Homo sapiens
  8zyj-assembly1_A  TM=7.530E-01  e=1.239E-08  Homo sapiens
  7efl-assembly1_A  TM=7.137E-01  e=2.910E-07  Sus scrofa

Sequence (107 aa):
KGLTPEKAKEYLARDGPNALTPPKTTPEWIKFCKNLFGGFAMLLWIGGVLCFVAYSIQAGTFEEPPDDNLYLGCVLVAVVMVTGIFSYYQEAKSSKIMESFKNMVPQ

Secondary structure (DSSP, 8-state):
----HHHHHHHHHHH--SSPPPPPPPPHHHHHHHHHTSTHHHHHHHHHHHHHHHHHHHHHH-SS--THHHHHHHHHHHHHHHHHHHHHHHHHHHHHHHHHHHTTS--